Protein AF-A0A5C5VSK7-F1 (afdb_monomer)

Sequence (87 aa):
MTNAIAEASAEYAALTSVFPAGFVDRREEKSGAPLRERRQFTNSHAGLSEEAADLARAIDHYKAQHRRRFIDYEEMLAVVKSLGYSR

Radius of gyration: 30.73 Å; Cα contacts (8 Å, |Δi|>4): 17; chains: 1; bounding box: 60×41×73 Å

Secondary structure (DSSP, 8-state):
---HHHHHHHHHHHHHTTS-SS---TTS--TT-------TT----TT--HHHHHHHHHHHHHHHH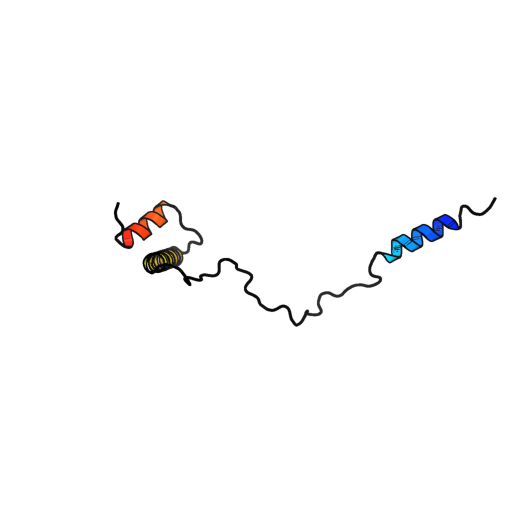HT-SS--HHHHHHHHHHTT---

Solvent-accessible surface area (backbone atoms only — not comparable to full-atom values): 5873 Å² total; per-residue (Å²): 144,80,67,73,71,65,54,64,58,55,59,59,56,58,66,60,69,77,51,78,96,61,90,78,75,77,78,65,75,75,86,75,72,74,90,64,81,84,57,92,78,57,96,65,66,75,89,52,54,71,71,56,39,53,52,52,50,50,51,53,51,50,30,63,75,69,74,42,96,74,80,55,73,66,58,49,49,50,52,46,45,74,74,67,59,75,135

Organism: NCBI:txid2528000

Structure (mmCIF, N/CA/C/O backbone):
data_AF-A0A5C5VSK7-F1
#
_entry.id   AF-A0A5C5VSK7-F1
#
loop_
_atom_site.group_PDB
_atom_site.id
_atom_site.type_symbol
_atom_site.label_atom_id
_atom_site.label_alt_id
_atom_site.label_comp_id
_atom_site.label_asym_id
_atom_site.label_entity_id
_atom_site.label_seq_id
_atom_site.pdbx_PDB_ins_code
_atom_site.Cartn_x
_atom_site.Cartn_y
_atom_site.Cartn_z
_atom_site.occupancy
_atom_site.B_iso_or_equiv
_atom_site.auth_seq_id
_atom_site.auth_comp_id
_atom_site.auth_asym_id
_atom_site.auth_atom_id
_atom_site.pdbx_PDB_model_num
ATOM 1 N N . MET A 1 1 ? 49.889 28.414 -57.829 1.00 47.84 1 MET A N 1
ATOM 2 C CA . MET A 1 1 ? 48.645 28.558 -57.040 1.00 47.84 1 MET A CA 1
ATOM 3 C C . MET A 1 1 ? 47.816 27.285 -57.210 1.00 47.84 1 MET A C 1
ATOM 5 O O . MET A 1 1 ? 46.934 27.260 -58.053 1.00 47.84 1 MET A O 1
ATOM 9 N N . THR A 1 2 ? 48.146 26.200 -56.500 1.00 54.34 2 THR A N 1
ATOM 10 C CA . THR A 1 2 ? 47.541 24.864 -56.739 1.00 54.34 2 THR A CA 1
ATOM 11 C C . THR A 1 2 ? 47.199 24.086 -55.463 1.00 54.34 2 THR A C 1
ATOM 13 O O . THR A 1 2 ? 46.897 22.903 -55.547 1.00 54.34 2 THR A O 1
ATOM 16 N N . ASN A 1 3 ? 47.195 24.714 -54.281 1.00 56.28 3 ASN A N 1
ATOM 17 C CA . ASN A 1 3 ? 47.091 23.966 -53.016 1.00 56.28 3 ASN A CA 1
ATOM 18 C C . ASN A 1 3 ? 45.698 23.959 -52.362 1.00 56.28 3 ASN A C 1
ATOM 20 O O . ASN A 1 3 ? 45.547 23.377 -51.300 1.00 56.28 3 ASN A O 1
ATOM 24 N N . ALA A 1 4 ? 44.664 24.527 -52.989 1.00 56.16 4 ALA A N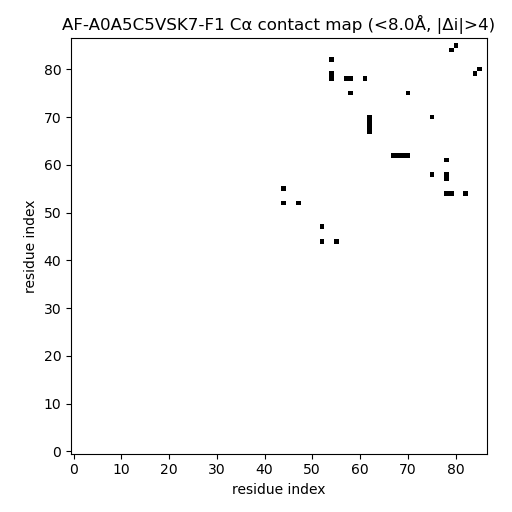 1
ATOM 25 C CA . ALA A 1 4 ? 43.339 24.598 -52.357 1.00 56.16 4 ALA A CA 1
ATOM 26 C C . ALA A 1 4 ? 42.539 23.276 -52.413 1.00 56.16 4 ALA A C 1
ATOM 28 O O . ALA A 1 4 ? 41.702 23.028 -51.554 1.00 56.16 4 ALA A O 1
ATOM 29 N N . ILE A 1 5 ? 42.785 22.406 -53.403 1.00 52.59 5 ILE A N 1
ATOM 30 C CA . ILE A 1 5 ? 42.002 21.162 -53.581 1.00 52.59 5 ILE A CA 1
ATOM 31 C C . ILE A 1 5 ? 42.553 20.010 -52.716 1.00 52.59 5 ILE A C 1
ATOM 33 O O . ILE A 1 5 ? 41.809 19.113 -52.319 1.00 52.59 5 ILE A O 1
ATOM 37 N N . ALA A 1 6 ? 43.843 20.051 -52.363 1.00 54.22 6 ALA A N 1
ATOM 38 C CA . ALA A 1 6 ? 44.475 19.020 -51.540 1.00 54.22 6 ALA A CA 1
ATOM 39 C C . ALA A 1 6 ? 44.058 19.096 -50.056 1.00 54.22 6 ALA A C 1
ATOM 41 O O . ALA A 1 6 ? 43.904 18.058 -49.417 1.00 54.22 6 ALA A O 1
ATOM 42 N N . GLU A 1 7 ? 43.818 20.295 -49.517 1.00 53.28 7 GLU A N 1
ATOM 43 C CA . GLU A 1 7 ? 43.475 20.482 -48.096 1.00 53.28 7 GLU A CA 1
ATOM 44 C C . 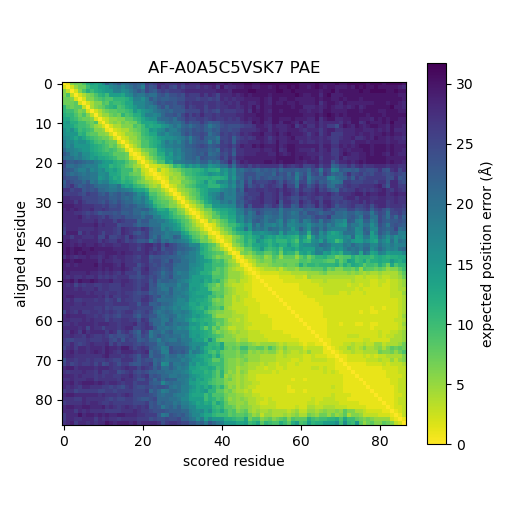GLU A 1 7 ? 42.026 20.079 -47.773 1.00 53.28 7 GLU A C 1
ATOM 46 O O . GLU A 1 7 ? 41.780 19.445 -46.747 1.00 53.28 7 GLU A O 1
ATOM 51 N N . ALA A 1 8 ? 41.081 20.312 -48.692 1.00 55.94 8 ALA A N 1
ATOM 52 C CA . ALA A 1 8 ? 39.671 19.939 -48.510 1.00 55.94 8 ALA A CA 1
ATOM 53 C C . ALA A 1 8 ? 39.445 18.416 -48.386 1.00 55.94 8 ALA A C 1
ATOM 55 O O . ALA A 1 8 ? 38.462 17.965 -47.798 1.00 55.94 8 ALA A O 1
ATOM 56 N N . SER A 1 9 ? 40.371 17.609 -48.915 1.00 55.94 9 SER A N 1
ATOM 57 C CA . SER A 1 9 ? 40.303 16.143 -48.852 1.00 55.94 9 SER A CA 1
ATOM 58 C C . SER A 1 9 ? 40.754 15.593 -47.489 1.00 55.94 9 SER A C 1
ATOM 60 O O . SER A 1 9 ? 40.305 14.525 -47.073 1.00 55.94 9 SER A O 1
ATOM 62 N N . ALA A 1 10 ? 41.613 16.327 -46.772 1.00 58.72 10 ALA A N 1
ATOM 63 C CA . ALA A 1 10 ? 42.136 15.921 -45.468 1.00 58.72 10 ALA A CA 1
ATOM 64 C C . ALA A 1 10 ? 41.129 16.164 -44.327 1.00 58.72 10 ALA A C 1
ATOM 66 O O . ALA A 1 10 ? 41.015 15.331 -43.427 1.00 58.72 10 ALA A O 1
ATOM 67 N N . GLU A 1 11 ? 40.342 17.244 -44.387 1.00 55.56 11 GLU A N 1
ATOM 68 C CA . GLU A 1 11 ? 39.282 17.516 -43.399 1.00 55.56 11 GLU A CA 1
ATOM 69 C C . GLU A 1 11 ? 38.139 16.487 -43.452 1.00 55.56 11 GLU A C 1
ATOM 71 O O . GLU A 1 11 ? 37.658 16.035 -42.410 1.00 55.56 11 GLU A O 1
ATOM 76 N N . TYR A 1 12 ? 37.740 16.039 -44.649 1.00 58.34 12 TYR A N 1
ATOM 77 C CA . TYR A 1 12 ? 36.691 15.019 -44.805 1.00 58.34 12 TYR A CA 1
ATOM 78 C C . TYR A 1 12 ? 37.117 13.632 -44.292 1.00 58.34 12 TYR A C 1
ATOM 80 O O . TYR A 1 12 ? 36.292 12.868 -43.778 1.00 58.34 12 TYR A O 1
ATOM 88 N N . ALA A 1 13 ? 38.412 13.310 -44.379 1.00 59.97 13 ALA A N 1
ATOM 89 C CA . ALA A 1 13 ? 38.960 12.070 -43.837 1.00 59.97 13 ALA A CA 1
ATOM 90 C C . ALA A 1 13 ? 38.925 12.049 -42.296 1.00 59.97 13 ALA A C 1
ATOM 92 O O . ALA A 1 13 ? 38.630 11.012 -41.700 1.00 59.97 13 ALA A O 1
ATOM 93 N N . ALA A 1 14 ? 39.145 13.197 -41.645 1.00 59.75 14 ALA A N 1
ATOM 94 C CA . ALA A 1 14 ? 39.125 13.303 -40.187 1.00 59.7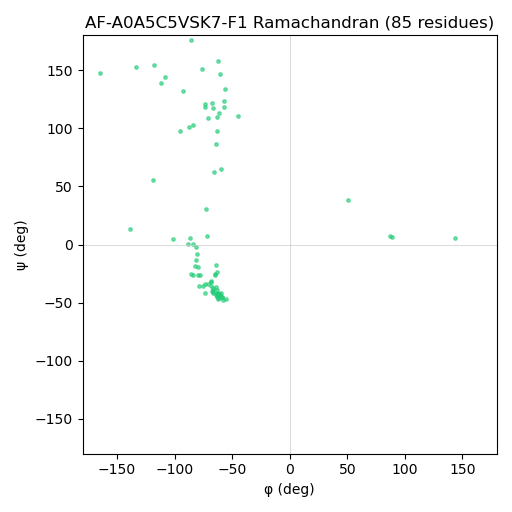5 14 ALA A CA 1
ATOM 95 C C . ALA A 1 14 ? 37.715 13.084 -39.599 1.00 59.75 14 ALA A C 1
ATOM 97 O O . ALA A 1 14 ? 37.567 12.363 -38.608 1.00 59.75 14 ALA A O 1
ATOM 98 N N . LEU A 1 15 ? 36.670 13.612 -40.253 1.00 57.94 15 LEU A N 1
ATOM 99 C CA . LEU A 1 15 ? 35.264 13.460 -39.834 1.00 57.94 15 LEU A CA 1
ATOM 100 C C . LEU A 1 15 ? 34.758 12.008 -39.887 1.00 57.94 15 LEU A C 1
ATOM 102 O O . LEU A 1 15 ? 33.871 11.633 -39.122 1.00 57.94 15 LEU A O 1
ATOM 106 N N . THR A 1 16 ? 35.341 11.172 -40.749 1.00 57.50 16 THR A N 1
ATOM 107 C CA . THR A 1 16 ? 34.913 9.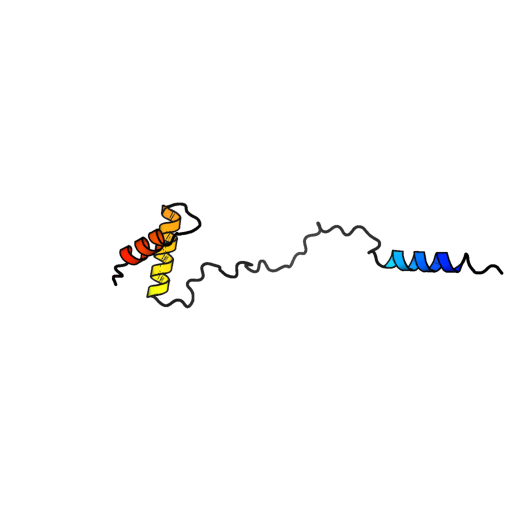772 -40.918 1.00 57.50 16 THR A CA 1
ATOM 108 C C . THR A 1 16 ? 35.456 8.853 -39.813 1.00 57.50 16 THR A C 1
ATOM 110 O O . THR A 1 16 ? 34.881 7.801 -39.551 1.00 57.50 16 THR A O 1
ATOM 113 N N . SER A 1 17 ? 36.516 9.259 -39.102 1.00 58.56 17 SER A N 1
ATOM 114 C CA . SER A 1 17 ? 37.155 8.441 -38.053 1.00 58.56 17 SER A CA 1
ATOM 115 C C . SER A 1 17 ? 36.443 8.459 -36.690 1.00 58.56 17 SER A C 1
ATOM 117 O O . SER A 1 17 ? 36.794 7.685 -35.802 1.00 58.56 17 SER A O 1
ATOM 119 N N . VAL A 1 18 ? 35.432 9.321 -36.518 1.00 60.47 18 VAL A N 1
ATOM 120 C CA . VAL A 1 18 ? 34.670 9.467 -35.260 1.00 60.47 18 VAL A CA 1
ATOM 121 C C . VAL A 1 18 ? 33.572 8.403 -35.119 1.00 60.47 18 VAL A C 1
ATOM 123 O O . VAL A 1 18 ? 33.097 8.135 -34.015 1.00 60.47 18 VAL A O 1
ATOM 126 N N . PHE A 1 19 ? 33.179 7.753 -36.216 1.00 60.38 19 PHE A N 1
ATOM 127 C CA . PHE A 1 19 ? 32.205 6.667 -36.183 1.00 60.38 19 PHE A CA 1
ATOM 128 C C . PHE A 1 19 ? 32.933 5.325 -36.065 1.00 60.38 19 PHE A C 1
ATOM 130 O O . PHE A 1 19 ? 33.877 5.084 -36.820 1.00 60.38 19 PHE A O 1
ATOM 137 N N . PRO A 1 20 ? 32.528 4.428 -35.145 1.00 64.44 20 PRO A N 1
ATOM 138 C CA . PRO A 1 20 ? 33.135 3.107 -35.066 1.00 64.44 20 PRO A CA 1
ATOM 139 C C . PRO A 1 20 ? 32.978 2.408 -36.422 1.00 64.44 20 PRO A C 1
ATOM 141 O O . PRO A 1 20 ? 31.867 2.269 -36.933 1.00 64.44 20 PRO A O 1
ATOM 144 N N . ALA A 1 21 ? 34.103 1.991 -37.005 1.00 68.00 21 ALA A N 1
ATOM 145 C CA . ALA A 1 21 ? 34.227 1.496 -38.378 1.00 68.00 21 ALA A CA 1
ATOM 146 C C . ALA A 1 21 ? 33.627 0.090 -38.611 1.00 68.00 21 ALA A C 1
ATOM 148 O O . ALA A 1 21 ? 34.112 -0.672 -39.444 1.00 68.00 21 ALA A O 1
ATOM 149 N N . GLY A 1 22 ? 32.580 -0.286 -37.875 1.00 75.88 22 GLY A N 1
ATOM 150 C CA . GLY A 1 22 ? 31.969 -1.604 -37.973 1.00 75.88 22 GLY A CA 1
ATOM 151 C C . GLY A 1 22 ? 30.598 -1.680 -37.313 1.00 75.88 22 GLY A C 1
ATOM 152 O O . GLY A 1 22 ? 30.322 -1.017 -36.312 1.00 75.88 22 GLY A O 1
ATOM 153 N N . PHE A 1 23 ? 29.731 -2.513 -37.887 1.00 76.31 23 PHE A N 1
ATOM 154 C CA . PHE A 1 23 ? 28.458 -2.893 -37.286 1.00 76.31 23 PHE A CA 1
ATOM 155 C C . PHE A 1 23 ? 28.724 -3.602 -35.953 1.00 76.31 23 PHE A C 1
ATOM 157 O O . PHE A 1 23 ? 29.287 -4.692 -35.919 1.00 76.31 23 PHE A O 1
ATOM 164 N N . VAL A 1 24 ? 28.333 -2.969 -34.849 1.00 71.25 24 VAL A N 1
ATOM 165 C CA . VAL A 1 24 ? 28.408 -3.571 -33.515 1.00 71.25 24 VAL A CA 1
ATOM 166 C C . VAL A 1 24 ? 27.155 -4.417 -33.309 1.00 71.25 24 VAL A C 1
ATOM 168 O O . VAL A 1 24 ? 26.076 -3.873 -33.044 1.00 71.25 24 VAL A O 1
ATOM 171 N N . ASP A 1 25 ? 27.286 -5.740 -33.428 1.00 74.00 25 ASP A N 1
ATOM 172 C CA . ASP A 1 25 ? 26.202 -6.656 -33.077 1.00 74.00 25 ASP A CA 1
ATOM 173 C C . ASP A 1 25 ? 26.024 -6.682 -31.552 1.00 74.00 25 ASP A C 1
ATOM 175 O O . ASP A 1 25 ? 26.856 -7.179 -30.800 1.00 74.00 25 ASP A O 1
ATOM 179 N N . ARG A 1 26 ? 24.923 -6.093 -31.080 1.00 70.06 26 ARG A N 1
ATOM 180 C CA . ARG A 1 26 ? 24.571 -6.014 -29.652 1.00 70.06 26 ARG A CA 1
ATOM 181 C C . ARG A 1 26 ? 23.795 -7.235 -29.158 1.00 70.06 26 ARG A C 1
ATOM 183 O O . ARG A 1 26 ? 23.303 -7.207 -28.032 1.00 70.06 26 ARG A O 1
ATOM 190 N N . ARG A 1 27 ? 23.621 -8.256 -30.002 1.00 73.31 27 ARG A N 1
ATOM 191 C CA . ARG A 1 27 ? 22.950 -9.511 -29.643 1.00 73.31 27 ARG A CA 1
ATOM 192 C C . ARG A 1 27 ? 23.868 -10.478 -28.909 1.00 73.31 27 ARG A C 1
ATOM 194 O O . ARG A 1 27 ? 23.354 -11.416 -28.309 1.00 73.31 27 ARG A O 1
ATOM 201 N N . GLU A 1 28 ? 25.180 -10.244 -28.913 1.00 67.50 28 GLU A N 1
ATOM 202 C CA . GLU A 1 28 ? 26.064 -10.920 -27.969 1.00 67.50 28 GLU A CA 1
ATOM 203 C C . GLU A 1 28 ? 25.672 -10.501 -26.549 1.00 67.50 28 GLU A C 1
ATOM 205 O O . GLU A 1 28 ? 25.804 -9.339 -26.145 1.00 67.50 28 GLU A O 1
ATOM 210 N N . GLU A 1 29 ? 25.103 -11.452 -25.809 1.00 61.81 29 GLU A N 1
ATOM 211 C CA . GLU A 1 29 ? 24.721 -11.259 -24.421 1.00 61.81 29 GLU A CA 1
ATOM 212 C C . GLU A 1 29 ? 25.953 -10.836 -23.622 1.00 61.81 29 GLU A C 1
ATOM 214 O O . GLU A 1 29 ? 26.925 -11.579 -23.488 1.00 61.81 29 GLU A O 1
ATOM 219 N N . LYS A 1 30 ? 25.902 -9.636 -23.034 1.00 63.91 30 LYS A N 1
ATOM 220 C CA . LYS A 1 30 ? 26.816 -9.261 -21.955 1.00 63.91 30 LYS A CA 1
ATOM 221 C C . LYS A 1 30 ? 26.538 -10.175 -20.761 1.00 63.91 30 LYS A C 1
ATOM 223 O O . LYS A 1 30 ? 25.751 -9.829 -19.879 1.00 63.91 30 LYS A O 1
ATOM 228 N N . SER A 1 31 ? 27.180 -11.338 -20.732 1.00 65.88 31 SER A N 1
ATOM 229 C CA . SER A 1 31 ? 27.185 -12.248 -19.593 1.00 65.88 31 SER A CA 1
ATOM 230 C C . SER A 1 31 ? 27.848 -11.542 -18.408 1.00 65.88 31 SER A C 1
ATOM 232 O O . SER A 1 31 ? 29.074 -11.466 -18.333 1.00 65.88 31 SER A O 1
ATOM 234 N N . GLY A 1 32 ? 27.055 -10.969 -17.500 1.00 63.03 32 GLY A N 1
ATOM 235 C CA . GLY A 1 32 ? 27.594 -10.437 -16.245 1.00 63.03 32 GLY A CA 1
ATOM 236 C C . GLY A 1 32 ? 26.969 -9.166 -15.684 1.00 63.03 32 GLY A C 1
ATOM 237 O O . GLY A 1 32 ? 27.464 -8.679 -14.671 1.00 63.03 32 GLY A O 1
ATOM 238 N N . ALA A 1 33 ? 25.895 -8.612 -16.258 1.00 64.31 33 ALA A N 1
ATOM 239 C CA . ALA A 1 33 ? 25.120 -7.645 -15.482 1.00 64.31 33 ALA A CA 1
ATOM 240 C C . ALA A 1 33 ? 24.463 -8.407 -14.314 1.00 64.31 33 ALA A C 1
ATOM 242 O O . ALA A 1 33 ? 23.670 -9.314 -14.582 1.00 64.31 33 ALA A O 1
ATOM 243 N N . PRO A 1 34 ? 24.769 -8.100 -13.036 1.00 65.31 34 PRO A N 1
ATOM 244 C CA . PRO A 1 34 ? 24.026 -8.705 -11.945 1.00 65.31 34 PRO A CA 1
ATOM 245 C C . PRO A 1 34 ? 22.552 -8.372 -12.169 1.00 65.31 34 PRO A C 1
ATOM 247 O O . PRO A 1 34 ? 22.219 -7.217 -12.455 1.00 65.31 34 PRO A O 1
ATOM 250 N N . LEU A 1 35 ? 21.674 -9.369 -12.032 1.00 64.25 35 LEU A N 1
ATOM 251 C CA . LEU A 1 35 ? 20.229 -9.177 -11.894 1.00 64.25 35 LEU A CA 1
ATOM 252 C C . LEU A 1 35 ? 19.963 -8.455 -10.564 1.00 64.25 35 LEU A C 1
ATOM 254 O O . LEU A 1 35 ? 19.380 -8.990 -9.630 1.00 64.25 35 LEU A O 1
ATOM 258 N N . ARG A 1 36 ? 20.480 -7.235 -10.431 1.00 62.56 36 ARG A N 1
ATOM 259 C CA . ARG A 1 36 ? 20.236 -6.371 -9.29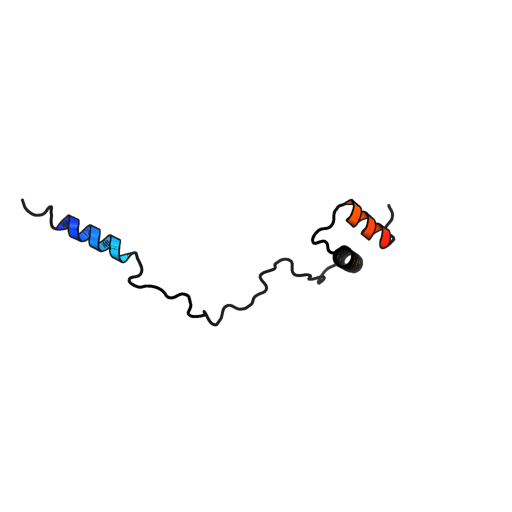6 1.00 62.56 36 ARG A CA 1
ATOM 260 C C . ARG A 1 36 ? 18.813 -5.874 -9.458 1.00 62.56 36 ARG A C 1
ATOM 262 O O . ARG A 1 36 ? 18.495 -5.222 -10.453 1.00 62.56 36 ARG A O 1
ATOM 269 N N . GLU A 1 37 ? 17.979 -6.207 -8.482 1.00 64.31 37 GLU A N 1
ATOM 270 C CA . GLU A 1 37 ? 16.616 -5.708 -8.347 1.00 64.31 37 GLU A CA 1
ATOM 271 C C . GLU A 1 37 ? 16.610 -4.189 -8.595 1.00 64.31 37 GLU A C 1
ATOM 273 O O . GLU A 1 37 ? 17.188 -3.407 -7.838 1.00 64.31 37 GLU A O 1
ATOM 278 N N . ARG A 1 38 ? 16.012 -3.763 -9.714 1.00 64.25 38 ARG A N 1
ATOM 279 C CA . ARG A 1 38 ? 15.946 -2.342 -10.115 1.00 64.25 38 ARG A CA 1
ATOM 280 C C . ARG A 1 38 ? 14.787 -1.607 -9.440 1.00 64.25 38 ARG A C 1
ATOM 282 O O . ARG A 1 38 ? 14.573 -0.425 -9.698 1.00 64.25 38 ARG A O 1
ATOM 289 N N . ARG A 1 39 ? 14.015 -2.303 -8.604 1.00 67.69 39 ARG A N 1
ATOM 290 C CA . ARG A 1 39 ? 12.888 -1.744 -7.864 1.00 67.69 39 ARG A CA 1
ATOM 291 C C . ARG A 1 39 ? 13.420 -1.172 -6.552 1.00 67.69 39 ARG A C 1
ATOM 293 O O . ARG A 1 39 ? 13.677 -1.903 -5.607 1.00 67.69 39 ARG A O 1
ATOM 300 N N . GLN A 1 40 ? 13.585 0.150 -6.500 1.00 61.09 40 GLN A N 1
ATOM 301 C CA . GLN A 1 40 ? 13.932 0.853 -5.254 1.00 61.09 40 GLN A CA 1
ATOM 302 C C . GLN A 1 40 ? 12.841 0.741 -4.176 1.00 61.09 40 GLN A C 1
ATOM 304 O O . GLN A 1 40 ? 13.126 0.926 -3.001 1.00 61.09 40 GLN A O 1
ATOM 309 N N . PHE A 1 41 ? 11.620 0.382 -4.570 1.00 54.84 41 PHE A N 1
ATOM 310 C CA . PHE A 1 41 ? 10.496 0.111 -3.678 1.00 54.84 41 PHE A CA 1
ATOM 311 C C . PHE A 1 41 ? 10.030 -1.339 -3.858 1.00 54.84 41 PHE A C 1
ATOM 313 O O . PHE A 1 41 ? 8.884 -1.603 -4.218 1.00 54.84 41 PHE A O 1
ATOM 320 N N . THR A 1 42 ? 10.945 -2.297 -3.701 1.00 59.31 42 THR A N 1
ATOM 321 C CA . THR A 1 42 ? 10.541 -3.684 -3.422 1.00 59.31 42 THR A CA 1
ATOM 322 C C . THR A 1 42 ? 9.765 -3.699 -2.105 1.00 59.31 42 THR A C 1
ATOM 324 O O . THR A 1 42 ? 10.076 -2.891 -1.232 1.00 59.31 42 THR A O 1
ATOM 327 N N . ASN A 1 43 ? 8.765 -4.586 -1.977 1.00 61.91 43 ASN A N 1
ATOM 328 C CA . ASN A 1 43 ? 7.951 -4.827 -0.771 1.00 61.91 43 ASN A CA 1
ATOM 329 C C . ASN A 1 43 ? 8.818 -5.275 0.420 1.00 61.91 43 ASN A C 1
ATOM 331 O O . AS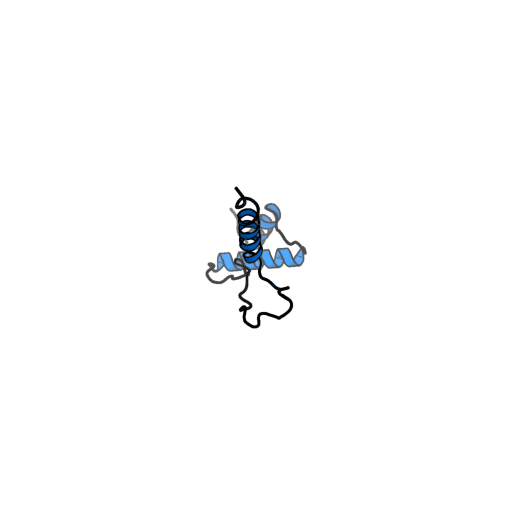N A 1 43 ? 8.746 -6.406 0.893 1.00 61.91 43 ASN A O 1
ATOM 335 N N . SER A 1 44 ? 9.692 -4.395 0.883 1.00 60.03 44 SER A N 1
ATOM 336 C CA . SER A 1 44 ? 10.508 -4.603 2.053 1.00 60.03 44 SER A CA 1
ATOM 337 C C . SER A 1 44 ? 9.755 -3.955 3.197 1.00 60.03 44 SER A C 1
ATOM 339 O O . SER A 1 44 ? 9.825 -2.749 3.404 1.00 60.03 44 SER A O 1
ATOM 341 N N . HIS A 1 45 ? 9.023 -4.772 3.952 1.00 68.88 45 HIS A N 1
ATOM 342 C CA . HIS A 1 45 ? 8.534 -4.377 5.275 1.00 68.88 45 HIS A CA 1
ATOM 343 C C . HIS A 1 45 ? 9.682 -4.318 6.307 1.00 68.88 45 HIS A C 1
ATOM 345 O O . HIS A 1 45 ? 9.445 -4.169 7.503 1.00 68.88 45 HIS A O 1
ATOM 351 N N . ALA A 1 46 ? 10.935 -4.474 5.859 1.00 66.69 46 ALA A N 1
ATOM 352 C CA . ALA A 1 46 ? 12.123 -4.430 6.690 1.00 66.69 46 ALA A CA 1
ATOM 353 C C . ALA A 1 46 ? 12.346 -3.010 7.232 1.00 66.69 46 ALA A C 1
ATOM 355 O O . ALA A 1 46 ? 12.505 -2.064 6.463 1.00 66.69 46 ALA A O 1
ATOM 356 N N . GLY A 1 47 ? 12.377 -2.880 8.560 1.00 77.25 47 GLY A N 1
ATOM 357 C CA . GLY A 1 47 ? 12.606 -1.607 9.253 1.00 77.25 47 GLY A CA 1
ATOM 358 C C . GLY A 1 47 ? 11.347 -0.781 9.536 1.00 77.25 47 GLY A C 1
ATOM 359 O O . GLY A 1 47 ? 11.472 0.340 10.023 1.00 77.25 47 GLY A O 1
ATOM 360 N N . LEU A 1 48 ? 10.149 -1.308 9.259 1.00 82.62 48 LEU A N 1
ATOM 361 C CA . LEU A 1 48 ? 8.894 -0.709 9.722 1.00 82.62 48 LEU A CA 1
ATOM 362 C C . LEU A 1 48 ? 8.672 -1.009 11.215 1.00 82.62 48 LEU A C 1
ATOM 364 O O . LEU A 1 48 ? 9.101 -2.053 11.707 1.00 82.62 48 LEU A O 1
ATOM 368 N N . SER A 1 49 ? 7.975 -0.114 11.925 1.00 87.88 49 SER A N 1
ATOM 369 C CA . SER A 1 49 ? 7.389 -0.454 13.228 1.00 87.88 49 SER A CA 1
ATOM 370 C C . SER A 1 49 ? 6.345 -1.563 13.060 1.00 87.88 49 SER A C 1
ATOM 372 O O . SER A 1 49 ? 5.804 -1.743 11.966 1.00 87.88 49 SER A O 1
ATOM 374 N N . GLU A 1 50 ? 6.042 -2.299 14.131 1.00 86.81 50 GLU A N 1
ATOM 375 C CA . GLU A 1 50 ? 5.066 -3.401 14.082 1.00 86.81 50 GLU A CA 1
ATOM 376 C C . GLU A 1 50 ? 3.704 -2.931 13.549 1.00 86.81 50 GLU A C 1
ATOM 378 O O . GLU A 1 50 ? 3.180 -3.506 12.597 1.00 86.81 50 GLU A O 1
ATOM 383 N N . GLU A 1 51 ? 3.207 -1.802 14.057 1.00 88.00 51 GLU A N 1
ATOM 384 C CA . GLU A 1 51 ? 1.953 -1.185 13.605 1.00 88.00 51 GLU A CA 1
ATOM 385 C C . GLU A 1 51 ? 1.974 -0.822 12.111 1.00 88.00 51 GLU A C 1
ATOM 387 O O . GLU A 1 51 ? 1.008 -1.051 11.380 1.00 88.00 51 GLU A O 1
ATOM 392 N N . ALA A 1 52 ? 3.096 -0.285 11.620 1.00 89.56 52 ALA A N 1
ATOM 393 C CA . ALA A 1 52 ? 3.234 0.073 10.213 1.00 89.56 52 ALA A CA 1
ATOM 394 C C . ALA A 1 52 ? 3.327 -1.169 9.309 1.00 89.56 52 ALA A C 1
ATOM 396 O O . ALA A 1 52 ? 2.827 -1.149 8.180 1.00 89.56 52 ALA A O 1
ATOM 397 N N . ALA A 1 53 ? 3.938 -2.255 9.789 1.00 89.62 53 ALA A N 1
ATOM 398 C CA . ALA A 1 53 ? 3.990 -3.524 9.071 1.00 89.62 53 ALA A CA 1
ATOM 399 C C . ALA A 1 53 ? 2.597 -4.161 8.948 1.00 89.62 53 ALA A C 1
ATOM 401 O O . ALA A 1 53 ? 2.243 -4.649 7.872 1.00 89.62 53 ALA A O 1
ATOM 402 N N . ASP A 1 54 ? 1.790 -4.110 10.007 1.00 91.12 54 ASP A N 1
ATOM 403 C CA . ASP A 1 54 ? 0.418 -4.621 9.989 1.00 91.12 54 ASP A CA 1
ATOM 404 C C . ASP A 1 54 ? -0.489 -3.806 9.067 1.00 91.12 54 ASP A C 1
ATOM 406 O O . ASP A 1 54 ? -1.215 -4.385 8.252 1.00 91.12 54 ASP A O 1
ATOM 410 N N . LEU A 1 55 ? -0.371 -2.474 9.086 1.00 92.12 55 LEU A N 1
ATOM 411 C CA . LEU A 1 55 ? -1.061 -1.617 8.123 1.00 92.12 55 LEU A CA 1
ATOM 412 C C . LEU A 1 55 ? -0.674 -1.958 6.677 1.00 92.12 55 LEU A C 1
ATOM 414 O O . LEU A 1 55 ? -1.544 -2.086 5.813 1.00 92.12 55 LEU A O 1
ATOM 418 N N . ALA A 1 56 ? 0.619 -2.142 6.402 1.00 91.12 56 ALA A N 1
ATOM 419 C CA . ALA A 1 56 ? 1.092 -2.476 5.063 1.00 91.12 56 ALA A CA 1
ATOM 420 C C . ALA A 1 56 ? 0.519 -3.818 4.567 1.00 91.12 56 ALA A C 1
ATOM 422 O O . ALA A 1 56 ? 0.046 -3.900 3.431 1.00 91.12 56 ALA A O 1
ATOM 423 N N . ARG A 1 57 ? 0.477 -4.844 5.430 1.00 92.06 57 ARG A N 1
ATOM 424 C CA . ARG A 1 57 ? -0.146 -6.145 5.120 1.00 92.06 57 ARG A CA 1
ATOM 425 C C . ARG A 1 57 ? -1.639 -6.013 4.839 1.00 92.06 57 ARG A C 1
ATOM 427 O O . ARG A 1 57 ? -2.133 -6.613 3.885 1.00 92.06 57 ARG A O 1
ATOM 434 N N . ALA A 1 58 ? -2.353 -5.222 5.638 1.00 94.00 58 ALA A N 1
ATOM 435 C CA . ALA A 1 58 ? -3.782 -4.995 5.453 1.00 94.00 58 ALA A CA 1
ATOM 436 C C . ALA A 1 58 ? -4.079 -4.303 4.112 1.00 94.00 58 ALA A C 1
ATOM 438 O O . ALA A 1 58 ? -4.989 -4.711 3.389 1.00 94.00 58 ALA A O 1
ATOM 439 N N . ILE A 1 59 ? -3.265 -3.312 3.733 1.00 92.31 59 ILE A N 1
ATOM 440 C CA . ILE A 1 59 ? -3.361 -2.632 2.435 1.00 92.31 59 ILE A CA 1
ATOM 441 C C . ILE A 1 59 ? -3.096 -3.608 1.281 1.00 92.31 59 ILE A C 1
ATOM 443 O O . ILE A 1 59 ? -3.829 -3.606 0.290 1.00 92.31 59 ILE A O 1
ATOM 447 N N . ASP A 1 60 ? -2.063 -4.443 1.377 1.00 91.94 60 ASP A N 1
ATOM 448 C CA . ASP A 1 60 ? -1.732 -5.392 0.312 1.00 91.94 60 ASP A CA 1
ATOM 449 C C . ASP A 1 60 ? -2.805 -6.475 0.150 1.00 91.94 60 ASP A C 1
ATOM 451 O O . ASP A 1 60 ? -3.179 -6.814 -0.977 1.00 91.94 60 ASP A O 1
ATOM 455 N N . HIS A 1 61 ? -3.383 -6.943 1.258 1.00 92.81 61 HIS A N 1
ATOM 456 C CA . HIS A 1 61 ? -4.543 -7.827 1.234 1.00 92.81 61 HIS A CA 1
ATOM 457 C C . HIS A 1 61 ? -5.750 -7.154 0.567 1.00 92.81 61 HIS A C 1
ATOM 459 O O . HIS A 1 61 ? -6.359 -7.733 -0.335 1.00 92.81 61 HIS A O 1
ATOM 465 N N . TYR A 1 62 ? -6.048 -5.902 0.929 1.00 95.31 62 TYR A N 1
ATOM 466 C CA . TYR A 1 62 ? -7.135 -5.132 0.326 1.00 95.31 62 TYR A CA 1
ATOM 467 C C . TYR A 1 62 ? -6.967 -4.996 -1.197 1.00 95.31 62 TYR A C 1
ATOM 469 O O . TYR A 1 62 ? -7.899 -5.289 -1.953 1.00 95.31 62 TYR A O 1
ATOM 477 N N . LYS A 1 63 ? -5.762 -4.631 -1.661 1.00 93.50 63 LYS A N 1
ATOM 478 C CA . LYS A 1 63 ? -5.425 -4.526 -3.093 1.00 9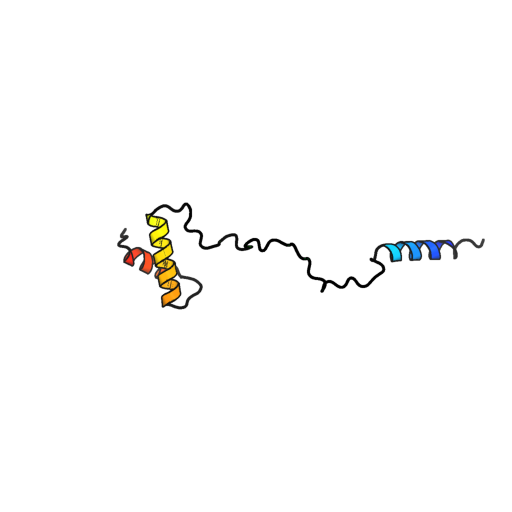3.50 63 LYS A CA 1
ATOM 479 C C . LYS A 1 63 ? -5.627 -5.849 -3.830 1.00 93.50 63 LYS A C 1
ATOM 481 O O . LYS A 1 63 ? -6.202 -5.857 -4.921 1.00 93.50 63 LYS A O 1
ATOM 486 N N . ALA A 1 64 ? -5.174 -6.960 -3.243 1.00 91.94 64 ALA A N 1
ATOM 487 C CA . ALA A 1 64 ? -5.308 -8.290 -3.831 1.00 91.94 64 ALA A CA 1
ATOM 488 C C . ALA A 1 64 ? -6.781 -8.712 -3.959 1.00 91.94 64 ALA A C 1
ATOM 490 O O . ALA A 1 64 ? -7.193 -9.193 -5.017 1.00 91.94 64 ALA A O 1
ATOM 491 N N . GLN A 1 65 ? -7.587 -8.469 -2.922 1.00 94.81 65 GLN A N 1
ATOM 492 C CA . GLN A 1 65 ? -9.019 -8.777 -2.918 1.00 94.81 65 GLN A CA 1
ATOM 493 C C . GLN A 1 65 ? -9.796 -7.974 -3.967 1.00 94.81 65 GLN A C 1
ATOM 495 O O . GLN A 1 65 ? -10.612 -8.534 -4.697 1.00 94.81 65 GLN A O 1
ATOM 500 N N . HIS A 1 66 ? -9.508 -6.677 -4.089 1.00 95.38 66 HIS A N 1
ATOM 501 C CA . HIS A 1 66 ? -10.220 -5.773 -4.998 1.00 95.38 66 HIS A CA 1
ATOM 502 C C . HIS A 1 66 ? -9.616 -5.741 -6.409 1.00 95.38 66 HIS A C 1
ATOM 504 O O . HIS A 1 66 ? -10.112 -5.031 -7.283 1.00 95.38 66 HIS A O 1
ATOM 510 N N . ARG A 1 67 ? -8.547 -6.519 -6.648 1.00 92.81 67 ARG A N 1
ATOM 511 C CA . ARG A 1 67 ? -7.792 -6.578 -7.912 1.00 92.81 67 ARG A CA 1
ATOM 512 C C . ARG A 1 67 ? -7.376 -5.194 -8.415 1.00 92.81 67 ARG A C 1
ATOM 514 O O . ARG A 1 67 ? -7.399 -4.921 -9.616 1.00 92.81 67 ARG A O 1
ATOM 521 N N . ARG A 1 68 ? -6.988 -4.314 -7.492 1.00 88.44 68 ARG A N 1
ATOM 522 C CA . ARG A 1 68 ? -6.562 -2.947 -7.796 1.00 88.44 68 ARG A CA 1
ATOM 523 C C . ARG A 1 68 ? -5.065 -2.777 -7.608 1.00 88.44 68 ARG A C 1
ATOM 525 O O . ARG A 1 68 ? -4.455 -3.339 -6.704 1.00 88.44 68 ARG A O 1
ATOM 532 N N . ARG A 1 69 ? -4.471 -1.960 -8.480 1.00 86.25 69 ARG A N 1
ATOM 533 C CA . ARG A 1 69 ? -3.047 -1.600 -8.419 1.00 86.25 69 ARG A CA 1
ATOM 534 C C . ARG A 1 69 ? -2.775 -0.436 -7.459 1.00 86.25 69 ARG A C 1
ATOM 536 O O . ARG A 1 69 ? -1.672 -0.344 -6.928 1.00 86.25 69 ARG A O 1
ATOM 543 N N . PHE A 1 70 ? -3.769 0.423 -7.238 1.00 90.00 70 PHE A N 1
ATOM 544 C CA . PHE A 1 70 ? -3.702 1.612 -6.386 1.00 90.00 70 PHE A CA 1
ATOM 545 C C . PHE A 1 70 ? -4.931 1.668 -5.474 1.00 90.00 70 PHE A C 1
ATOM 547 O O . PHE A 1 70 ? -5.967 1.116 -5.841 1.00 90.00 70 PHE A O 1
ATOM 554 N N . ILE A 1 71 ? -4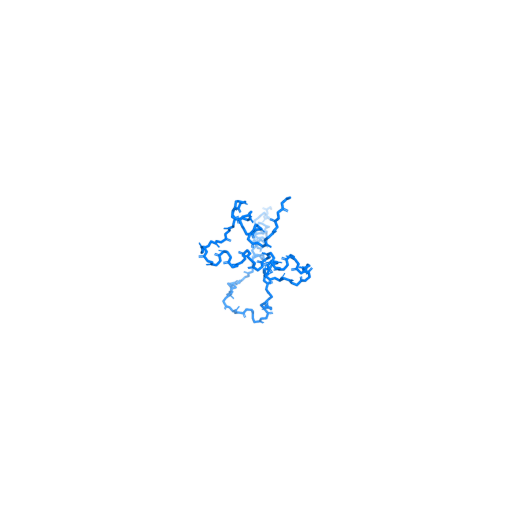.782 2.312 -4.316 1.00 90.81 71 ILE A N 1
ATOM 555 C CA . ILE A 1 71 ? -5.844 2.535 -3.329 1.00 90.81 71 ILE A CA 1
ATOM 556 C C . ILE A 1 71 ? -6.164 4.035 -3.278 1.00 90.81 71 ILE A C 1
ATOM 558 O O . ILE A 1 71 ? -5.239 4.849 -3.363 1.00 90.81 71 ILE A O 1
ATOM 562 N N . ASP A 1 72 ? -7.438 4.404 -3.190 1.00 95.50 72 ASP A N 1
ATOM 563 C CA . ASP A 1 72 ? -7.863 5.786 -2.953 1.00 95.50 72 ASP A CA 1
ATOM 564 C C . ASP A 1 72 ? -7.896 6.134 -1.448 1.00 95.50 72 ASP A C 1
ATOM 566 O O . ASP A 1 72 ? -7.595 5.306 -0.583 1.00 95.50 72 ASP A O 1
ATOM 570 N N . TYR A 1 73 ? -8.193 7.395 -1.117 1.00 95.50 73 TYR A N 1
ATOM 571 C CA . TYR A 1 73 ? -8.181 7.856 0.275 1.00 95.50 73 TYR A CA 1
ATOM 572 C C . TYR A 1 73 ? -9.302 7.246 1.127 1.00 95.50 73 TYR A C 1
ATOM 574 O O . TYR A 1 73 ? -9.094 7.011 2.317 1.00 95.50 73 TYR A O 1
ATOM 582 N N . GLU A 1 74 ? -10.463 6.969 0.536 1.00 96.25 74 GLU A N 1
ATOM 583 C CA . GLU A 1 74 ? -11.604 6.372 1.238 1.00 96.25 74 GLU A CA 1
ATOM 584 C C . GLU A 1 74 ? -11.351 4.890 1.512 1.00 96.25 74 GLU A C 1
ATOM 586 O O . GLU A 1 74 ? -11.575 4.395 2.616 1.00 96.25 74 GLU A O 1
ATOM 591 N N . GLU A 1 75 ? -10.797 4.189 0.530 1.00 95.25 75 GLU A N 1
ATOM 592 C CA . GLU A 1 75 ? -10.345 2.813 0.651 1.00 95.25 75 GLU A CA 1
ATOM 593 C C . GLU A 1 75 ? -9.232 2.705 1.715 1.00 95.25 75 GLU A C 1
ATOM 595 O O . GLU A 1 75 ? -9.271 1.815 2.568 1.00 95.25 75 GLU A O 1
ATOM 600 N N . MET A 1 76 ? -8.277 3.646 1.750 1.00 94.44 76 MET A N 1
ATOM 601 C CA . MET A 1 76 ? -7.247 3.692 2.798 1.00 94.44 76 MET A CA 1
ATOM 602 C C . MET A 1 76 ? -7.860 3.910 4.187 1.00 94.44 76 MET A C 1
ATOM 604 O O . MET A 1 76 ? -7.477 3.235 5.146 1.00 94.44 76 MET A O 1
ATOM 608 N N . LEU A 1 77 ? -8.844 4.804 4.301 1.00 94.50 77 LEU A N 1
ATOM 609 C CA . LEU A 1 77 ? -9.573 5.028 5.547 1.00 94.50 77 LEU A CA 1
ATOM 610 C C . LEU A 1 77 ? -10.341 3.774 5.991 1.00 94.50 77 LEU A C 1
ATOM 612 O O . LEU A 1 77 ? -10.362 3.461 7.182 1.00 94.50 77 LEU A O 1
ATOM 616 N N . ALA A 1 78 ? -10.946 3.037 5.058 1.00 94.06 78 ALA A N 1
ATOM 617 C CA . ALA A 1 78 ? -11.634 1.783 5.350 1.00 94.06 78 ALA A CA 1
ATOM 618 C C . ALA A 1 78 ? -10.676 0.721 5.914 1.00 94.06 78 ALA A C 1
ATOM 620 O O . ALA A 1 78 ? -11.004 0.072 6.909 1.00 94.06 78 ALA A O 1
ATOM 621 N N . VAL A 1 79 ? -9.471 0.591 5.347 1.00 94.69 79 VAL A N 1
ATOM 622 C CA . VAL A 1 79 ? -8.436 -0.319 5.864 1.00 94.69 79 VAL A CA 1
ATOM 623 C C . VAL A 1 79 ? -8.009 0.082 7.278 1.00 94.69 79 VAL A C 1
ATOM 625 O O . VAL A 1 79 ? -7.998 -0.762 8.172 1.00 94.69 79 VAL A O 1
ATOM 628 N N . VAL A 1 80 ? -7.735 1.366 7.521 1.00 92.88 80 VAL A N 1
ATOM 629 C CA . VAL A 1 80 ? -7.338 1.868 8.850 1.00 92.88 80 VAL A CA 1
ATOM 630 C C . VAL A 1 80 ? -8.429 1.613 9.898 1.00 92.88 80 VAL A C 1
ATOM 632 O O . VAL A 1 80 ? -8.136 1.122 10.987 1.00 92.88 80 VAL A O 1
ATOM 635 N N . LYS A 1 81 ? -9.702 1.850 9.555 1.00 93.94 81 LYS A N 1
ATOM 636 C CA . LYS A 1 81 ? -10.840 1.533 10.434 1.00 93.94 81 LYS A CA 1
ATOM 637 C C . LYS A 1 81 ? -10.981 0.032 10.696 1.00 93.94 81 LYS A C 1
ATOM 639 O O . LYS A 1 81 ? -11.327 -0.350 11.808 1.00 93.94 81 LYS A O 1
ATOM 644 N N . SER A 1 82 ? -10.702 -0.819 9.704 1.00 91.94 82 SER A N 1
ATOM 645 C CA . SER A 1 82 ? -10.767 -2.281 9.870 1.00 91.94 82 SER A CA 1
ATOM 646 C C . SER A 1 82 ? -9.731 -2.823 10.860 1.00 91.94 82 SER A C 1
ATOM 648 O O . SER A 1 82 ? -9.970 -3.844 11.498 1.00 91.94 82 SER A O 1
ATOM 650 N N . LEU A 1 83 ? -8.619 -2.104 11.035 1.00 92.50 83 LEU A N 1
ATOM 651 C CA . LEU A 1 83 ? -7.587 -2.395 12.033 1.00 92.50 83 LEU A CA 1
ATOM 652 C C . LEU A 1 83 ? -7.947 -1.882 13.439 1.00 92.50 83 LEU A C 1
ATOM 654 O O . LEU A 1 83 ? -7.192 -2.097 14.379 1.00 92.50 83 LEU A O 1
ATOM 658 N N . GLY A 1 84 ? -9.096 -1.219 13.600 1.00 91.88 84 GLY A N 1
ATOM 659 C CA . GLY A 1 84 ? -9.568 -0.713 14.890 1.00 91.88 84 GLY A CA 1
ATOM 660 C C . GLY A 1 84 ? -9.052 0.678 15.256 1.00 91.88 84 GLY A C 1
ATOM 661 O O . GLY A 1 84 ? -9.324 1.148 16.358 1.00 91.88 84 GLY A O 1
ATOM 662 N N . TYR A 1 85 ? -8.355 1.367 14.349 1.00 85.81 85 TYR A N 1
ATOM 663 C CA . TYR A 1 85 ? -7.959 2.752 14.582 1.00 85.81 85 TYR A CA 1
ATOM 664 C C . TYR A 1 85 ? -9.170 3.682 14.464 1.00 85.81 85 TYR A C 1
ATOM 666 O O . TYR A 1 85 ? -9.821 3.778 13.417 1.00 85.81 85 TYR A O 1
ATOM 674 N N . SER A 1 86 ? -9.448 4.402 15.546 1.00 77.88 86 SER A N 1
ATOM 675 C CA . SER A 1 86 ? -10.431 5.481 15.614 1.00 77.88 86 SER A CA 1
ATOM 676 C C . SER A 1 86 ? -9.745 6.798 15.970 1.00 77.88 86 SER A C 1
ATOM 678 O O . SER A 1 86 ? -8.684 6.799 16.592 1.00 77.88 86 SER A O 1
ATOM 680 N N . ARG A 1 87 ? -10.353 7.917 15.566 1.00 71.06 87 ARG A N 1
ATOM 681 C CA . ARG A 1 87 ? -9.932 9.253 16.003 1.00 71.06 87 ARG A CA 1
ATOM 682 C C . ARG A 1 87 ? -10.354 9.516 17.444 1.00 71.06 87 ARG A C 1
ATOM 684 O O . ARG A 1 87 ? -11.456 9.048 17.802 1.00 71.06 87 ARG A O 1
#

Nearest PDB structures (foldseek):
  7unk-assembly1_E  TM=5.304E-01  e=5.214E+00  Xenopus laevis

Foldseek 3Di:
DPCPVVVVVVVVVVVVVVDDPDDDDPPPDPPDDPPPPPDPDDPPPPPPDPVVSVLVVLVVVLCVVVVHPDDDPVRSVVSCVVVVDDD

Mean predicted aligned error: 16.58 Å

pLDDT: mean 75.53, std 15.44, range [47.84, 96.25]